Protein AF-A0A1V5NR42-F1 (afdb_monomer)

Nearest PDB structures (foldseek):
  8glk-assembly1_D  TM=8.704E-01  e=1.877E-03  Flavobacterium johnsoniae
  8cha-assembly1_A  TM=4.368E-01  e=1.143E-05  Homo sapiens
  9fly-assembly1_A  TM=4.446E-01  e=2.388E-05  Aureispira sp. CCB-QB1
  7jrl-assembly1_A  TM=5.956E-01  e=2.633E-01  Clostridium perfringens ATCC 13124
  2x2y-assembly2_B  TM=5.841E-01  e=4.948E-01  Cellulomonas fimi

Solvent-accessible surface area (backbone atoms only — not comparable to full-atom values): 9330 Å² total; per-residue (Å²): 129,54,76,36,54,78,46,65,79,56,68,52,62,42,42,79,92,49,72,30,43,39,34,42,73,86,55,92,75,48,48,40,41,33,24,52,75,84,41,75,44,87,90,40,48,55,61,58,44,78,45,63,66,60,42,40,35,34,36,40,26,31,36,84,86,70,48,69,26,66,27,73,77,43,67,31,43,50,70,61,65,80,73,81,65,77,74,71,59,67,64,42,68,41,56,67,66,22,51,46,45,36,29,67,42,58,73,64,68,54,30,41,34,36,25,44,88,87,70,49,76,79,46,76,48,72,67,73,101,57,67,65,46,82,42,60,92,55,76,64,44,64,34,38,38,40,35,32,34,95,90,45,77,46,76,48,77,45,39,36,45,122

Structure (mmCIF, N/CA/C/O backbone):
data_AF-A0A1V5NR42-F1
#
_entry.id   AF-A0A1V5NR42-F1
#
loop_
_atom_site.group_PDB
_atom_site.id
_atom_site.type_symbol
_atom_site.label_atom_id
_atom_site.label_alt_id
_atom_site.label_comp_id
_atom_site.label_asym_id
_atom_site.label_entity_id
_atom_site.label_seq_id
_atom_site.pdbx_PDB_ins_code
_atom_site.Cartn_x
_atom_site.Cartn_y
_atom_site.Cartn_z
_atom_site.occupancy
_atom_site.B_iso_or_equiv
_atom_site.auth_seq_id
_atom_site.auth_comp_id
_atom_site.auth_asym_id
_atom_site.auth_atom_id
_atom_site.pdbx_PDB_model_num
ATOM 1 N N . MET A 1 1 ? -14.690 5.716 36.837 1.00 77.62 1 MET A N 1
ATOM 2 C CA . MET A 1 1 ? -15.330 5.701 35.504 1.00 77.62 1 MET A CA 1
ATOM 3 C C . MET A 1 1 ? -14.472 4.825 34.597 1.00 77.62 1 MET A C 1
ATOM 5 O O . MET A 1 1 ? -13.259 4.855 34.805 1.00 77.62 1 MET A O 1
ATOM 9 N N . PRO A 1 2 ? -15.034 3.990 33.703 1.00 88.50 2 PRO A N 1
ATOM 10 C CA . PRO A 1 2 ? -14.224 3.271 32.713 1.00 88.50 2 PRO A CA 1
ATOM 11 C C . PRO A 1 2 ? -13.436 4.257 31.837 1.00 88.50 2 PRO A C 1
ATOM 13 O O . PRO A 1 2 ? -13.775 5.438 31.797 1.00 88.50 2 PRO A O 1
ATOM 16 N N . SER A 1 3 ? -12.366 3.783 31.195 1.00 88.75 3 SER A N 1
ATOM 17 C CA . SER A 1 3 ? -11.553 4.599 30.287 1.00 88.75 3 SER A CA 1
ATOM 18 C C . SER A 1 3 ? -11.321 3.835 28.991 1.00 88.75 3 SER A C 1
ATOM 20 O O . SER A 1 3 ? -10.665 2.792 28.986 1.00 88.75 3 SER A O 1
ATOM 22 N N . ALA A 1 4 ? -11.866 4.357 27.900 1.00 92.06 4 ALA A N 1
ATOM 23 C CA . ALA A 1 4 ? -11.798 3.759 26.580 1.00 92.06 4 ALA A CA 1
ATOM 24 C C . ALA A 1 4 ? -10.681 4.412 25.749 1.00 92.06 4 ALA A C 1
ATOM 26 O O . ALA A 1 4 ? -10.925 5.267 24.906 1.00 92.06 4 ALA A O 1
ATOM 27 N N . ASN A 1 5 ? -9.433 3.994 25.979 1.00 93.56 5 ASN A N 1
ATOM 28 C CA . ASN A 1 5 ? -8.280 4.417 25.178 1.00 93.56 5 ASN A CA 1
ATOM 29 C C . ASN A 1 5 ? -7.786 3.260 24.304 1.00 93.56 5 ASN A C 1
ATOM 31 O O . ASN A 1 5 ? -7.411 2.208 24.829 1.00 93.56 5 ASN A O 1
ATOM 35 N N . VAL A 1 6 ? -7.786 3.463 22.984 1.00 95.81 6 VAL A N 1
ATOM 36 C CA . VAL A 1 6 ? -7.380 2.455 21.994 1.00 95.81 6 VAL A CA 1
ATOM 37 C C . VAL A 1 6 ? -5.969 2.744 21.491 1.00 95.81 6 VAL A C 1
ATOM 39 O O . VAL A 1 6 ? -5.665 3.864 21.088 1.00 95.81 6 VAL A O 1
ATOM 42 N N . THR A 1 7 ? -5.124 1.718 21.456 1.00 95.69 7 THR A N 1
ATOM 43 C CA . THR A 1 7 ? -3.810 1.744 20.808 1.00 95.69 7 THR A CA 1
ATOM 44 C C . THR A 1 7 ? -3.751 0.722 19.677 1.00 95.69 7 THR A C 1
ATOM 46 O O . THR A 1 7 ? -4.407 -0.319 19.721 1.00 95.69 7 THR A O 1
ATOM 49 N N . ALA A 1 8 ? -2.969 1.021 18.643 1.00 95.69 8 ALA A N 1
ATOM 50 C CA . ALA A 1 8 ? -2.730 0.119 17.524 1.00 95.69 8 ALA A CA 1
ATOM 51 C C . ALA A 1 8 ? -1.353 -0.539 17.663 1.00 95.69 8 ALA A C 1
ATOM 53 O O . ALA A 1 8 ? -0.378 0.126 18.009 1.00 95.69 8 ALA A O 1
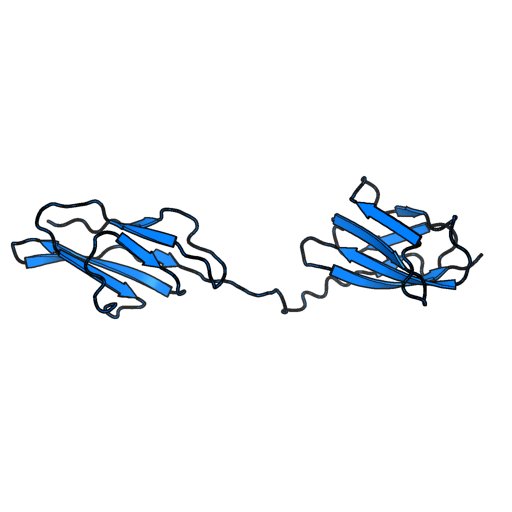ATOM 54 N N . SER A 1 9 ? -1.260 -1.835 17.368 1.00 94.12 9 SER A N 1
ATOM 55 C CA . SER A 1 9 ? 0.004 -2.584 17.398 1.00 94.12 9 SER A CA 1
ATOM 56 C C . SER A 1 9 ? 0.874 -2.380 16.149 1.00 94.12 9 SER A C 1
ATOM 58 O O . SER A 1 9 ? 1.894 -3.049 16.005 1.00 94.12 9 SER A O 1
ATOM 60 N N . GLY A 1 10 ? 0.448 -1.531 15.212 1.00 93.12 10 GLY A N 1
ATOM 61 C CA . GLY A 1 10 ? 1.085 -1.339 13.915 1.00 93.12 10 GLY A CA 1
ATOM 62 C C . GLY A 1 10 ? 0.409 -0.241 13.087 1.00 93.12 10 GLY A C 1
ATOM 63 O O . GLY A 1 10 ? -0.419 0.506 13.621 1.00 93.12 10 GLY A O 1
ATOM 64 N N . PRO A 1 11 ? 0.755 -0.129 11.791 1.00 91.88 11 PRO A N 1
ATOM 65 C CA . PRO A 1 11 ? 0.182 0.866 10.891 1.00 91.88 11 PRO A CA 1
ATOM 66 C C . PRO A 1 11 ? -1.345 0.754 10.789 1.00 91.88 11 PRO A C 1
ATOM 68 O O . PRO A 1 11 ? -1.894 -0.334 10.646 1.00 91.88 11 PRO A O 1
ATOM 71 N N . LEU A 1 12 ? -2.031 1.898 10.799 1.00 93.62 12 LEU A N 1
ATOM 72 C CA . LEU A 1 12 ? -3.480 1.996 10.551 1.00 93.62 12 LEU A CA 1
ATOM 73 C C . LEU A 1 12 ? -3.828 2.058 9.054 1.00 93.62 12 LEU A C 1
ATOM 75 O O . LEU A 1 12 ? -4.987 2.242 8.683 1.00 93.62 12 LEU A O 1
ATOM 79 N N . GLN A 1 13 ? -2.813 1.932 8.203 1.00 91.94 13 GLN A N 1
ATOM 80 C CA . GLN A 1 13 ? -2.912 1.925 6.755 1.00 91.94 13 GLN A CA 1
ATOM 81 C C . GLN A 1 13 ? -2.214 0.674 6.222 1.00 91.94 13 GLN A C 1
ATOM 83 O O . GLN A 1 13 ? -1.015 0.513 6.444 1.00 91.94 13 GLN A O 1
ATOM 88 N N . PHE A 1 14 ? -2.956 -0.203 5.544 1.00 89.31 14 PHE A N 1
ATOM 89 C CA . PHE A 1 14 ? -2.434 -1.481 5.043 1.00 89.31 14 PHE A CA 1
ATOM 90 C C . PHE A 1 14 ? -3.200 -2.009 3.815 1.00 89.31 14 PHE A C 1
ATOM 92 O O . PHE A 1 14 ? -4.196 -1.429 3.385 1.00 89.31 14 PHE A O 1
ATOM 99 N N . CYS A 1 15 ? -2.718 -3.107 3.233 1.00 87.69 15 CYS A N 1
ATOM 100 C CA . CYS A 1 15 ? -3.267 -3.743 2.034 1.00 87.69 15 CYS A CA 1
ATOM 101 C C . CYS A 1 15 ? -4.357 -4.789 2.389 1.00 87.69 15 CYS A C 1
ATOM 103 O O . CYS A 1 15 ? -4.286 -5.382 3.461 1.00 87.69 15 CYS A O 1
ATOM 105 N N . PRO A 1 16 ? -5.364 -5.099 1.542 1.00 85.31 16 PRO A N 1
ATOM 106 C CA . PRO A 1 16 ? -6.251 -6.237 1.740 1.00 85.31 16 PRO A CA 1
ATOM 107 C C . PRO A 1 16 ? -5.446 -7.524 1.881 1.00 85.31 16 PRO A C 1
ATOM 109 O O . PRO A 1 16 ? -4.577 -7.814 1.062 1.00 85.31 16 PRO A O 1
ATOM 112 N N . GLY A 1 17 ? -5.763 -8.291 2.918 1.00 84.81 17 GLY A N 1
ATOM 113 C CA . GLY A 1 17 ? -4.987 -9.460 3.333 1.00 84.81 17 GLY A CA 1
ATOM 114 C C . GLY A 1 17 ? -4.152 -9.197 4.585 1.00 84.81 17 GLY A C 1
ATOM 115 O O . GLY A 1 17 ? -3.952 -10.125 5.365 1.00 84.81 17 GLY A O 1
ATOM 116 N N . ASP A 1 18 ? -3.765 -7.943 4.834 1.00 91.44 18 ASP A N 1
ATOM 117 C CA . ASP A 1 18 ? -3.124 -7.532 6.082 1.00 91.44 18 ASP A CA 1
ATOM 118 C C . ASP A 1 18 ? -4.158 -7.172 7.161 1.00 91.44 18 ASP A C 1
ATOM 120 O O . ASP A 1 18 ? -5.374 -7.132 6.936 1.00 91.44 18 ASP A O 1
ATOM 124 N N . SER A 1 19 ? -3.664 -6.918 8.374 1.00 94.50 19 SER A N 1
ATOM 125 C CA . SER A 1 19 ? -4.484 -6.500 9.506 1.00 94.50 19 SER A CA 1
ATOM 126 C C . SER A 1 19 ? -3.677 -5.721 10.540 1.00 94.50 19 SER A C 1
ATOM 128 O O . SER A 1 19 ? -2.449 -5.802 10.584 1.00 94.50 19 SER A O 1
ATOM 130 N N . VAL A 1 20 ? -4.381 -5.010 11.419 1.00 96.44 20 VAL A N 1
ATOM 131 C CA . VAL A 1 20 ? -3.802 -4.365 12.603 1.00 96.44 20 VAL A CA 1
ATOM 132 C C . VAL A 1 20 ? -4.580 -4.771 13.850 1.00 96.44 20 VAL A C 1
ATOM 134 O O . VAL A 1 20 ? -5.807 -4.881 13.820 1.00 96.44 20 VAL A O 1
ATOM 137 N N . ILE A 1 21 ? -3.883 -4.990 14.967 1.00 97.69 21 ILE A N 1
ATOM 138 C CA . ILE A 1 21 ? -4.535 -5.272 16.248 1.00 97.69 21 ILE A CA 1
ATOM 139 C C . ILE A 1 21 ? -4.770 -3.947 16.969 1.00 97.69 21 ILE A C 1
ATOM 141 O O . ILE A 1 21 ? -3.831 -3.226 17.309 1.00 97.69 21 ILE A O 1
ATOM 145 N N . LEU A 1 22 ? -6.039 -3.649 17.225 1.00 97.25 22 LEU A N 1
ATOM 146 C CA . LEU A 1 22 ? -6.482 -2.573 18.098 1.00 97.25 22 LEU A CA 1
ATOM 147 C C . LEU A 1 22 ? -6.640 -3.127 19.513 1.00 97.25 22 LEU A C 1
ATOM 149 O O . LEU A 1 22 ? -7.239 -4.182 19.712 1.00 97.25 22 LEU A O 1
ATOM 153 N N . THR A 1 23 ? -6.083 -2.436 20.499 1.00 96.69 23 THR A N 1
ATOM 154 C CA . THR A 1 23 ? -6.033 -2.887 21.893 1.00 96.69 23 THR A CA 1
ATOM 155 C C . THR A 1 23 ? -6.532 -1.795 22.821 1.00 96.69 23 THR A C 1
ATOM 157 O O . THR A 1 23 ? -6.188 -0.629 22.658 1.00 96.69 23 THR A O 1
ATOM 160 N N . VAL A 1 24 ? -7.307 -2.181 23.830 1.00 95.25 24 VAL A N 1
ATOM 161 C CA . VAL A 1 24 ? -7.668 -1.324 24.965 1.00 95.25 24 VAL A CA 1
ATOM 162 C C . VAL A 1 24 ? -6.862 -1.739 26.186 1.00 95.25 24 VAL A C 1
ATOM 164 O O . VAL A 1 24 ? -6.613 -2.929 26.408 1.00 95.25 24 VAL A O 1
ATOM 167 N N . VAL A 1 25 ? -6.474 -0.768 27.015 1.00 88.50 25 VAL A N 1
ATOM 168 C CA . VAL A 1 25 ? -5.859 -1.055 28.317 1.00 88.50 25 VAL A CA 1
ATOM 169 C C . VAL A 1 25 ? -6.813 -1.920 29.145 1.00 88.50 25 VAL A C 1
ATOM 171 O O . VAL A 1 25 ? -7.984 -1.592 29.331 1.00 88.50 25 VAL A O 1
ATOM 174 N N . SER A 1 26 ? -6.313 -3.056 29.633 1.00 83.75 26 SER A N 1
ATOM 175 C CA . SER A 1 26 ? -7.125 -4.003 30.398 1.00 83.75 26 SER A CA 1
ATOM 176 C C . SER A 1 26 ? -7.596 -3.362 31.702 1.00 83.75 26 SER A C 1
ATOM 178 O O . SER A 1 26 ? -6.781 -2.904 32.501 1.00 83.75 26 SER A O 1
ATOM 180 N N . GLN A 1 27 ? -8.904 -3.386 31.940 1.00 85.75 27 GLN A N 1
ATOM 181 C CA . GLN A 1 27 ? -9.524 -2.888 33.164 1.00 85.75 27 GLN A CA 1
ATOM 182 C C . GLN A 1 27 ? -10.316 -4.046 33.792 1.00 85.75 27 GLN A C 1
ATOM 184 O O . GLN A 1 27 ? -11.303 -4.487 33.202 1.00 85.75 27 GLN A O 1
ATOM 189 N N . PRO A 1 28 ? -9.869 -4.601 34.935 1.00 87.38 28 PRO A N 1
ATOM 190 C CA . PRO A 1 28 ? -10.513 -5.760 35.549 1.00 87.38 28 PRO A CA 1
ATOM 191 C C . PRO A 1 28 ? -12.006 -5.531 35.805 1.00 87.38 28 PRO A C 1
ATOM 193 O O . PRO A 1 28 ? -12.390 -4.508 36.365 1.00 87.38 28 PRO A O 1
ATOM 196 N N . GLY A 1 29 ? -12.838 -6.498 35.413 1.00 87.12 29 GLY A N 1
ATOM 197 C CA . GLY A 1 29 ? -14.289 -6.442 35.621 1.00 87.12 29 GLY A CA 1
ATOM 198 C C . GLY A 1 29 ? -15.064 -5.567 34.630 1.00 87.12 29 GLY A C 1
ATOM 199 O O . GLY A 1 29 ? -16.276 -5.438 34.789 1.00 87.12 29 GLY A O 1
ATOM 200 N N . ASN A 1 30 ? -14.403 -4.998 33.616 1.00 93.50 30 ASN A N 1
ATOM 201 C CA . ASN A 1 30 ? -15.077 -4.278 32.538 1.00 93.50 30 ASN A CA 1
ATOM 202 C C . ASN A 1 30 ? -15.398 -5.206 31.359 1.00 93.50 30 ASN A C 1
ATOM 204 O O . ASN A 1 30 ? -14.661 -6.150 31.066 1.00 93.50 30 ASN A O 1
ATOM 208 N N . THR A 1 31 ? -16.489 -4.904 30.664 1.00 94.75 31 THR A N 1
ATOM 209 C CA . THR A 1 31 ? -16.868 -5.515 29.390 1.00 94.75 31 THR A CA 1
ATOM 210 C C . THR A 1 31 ? -16.548 -4.573 28.235 1.00 94.75 31 THR A C 1
ATOM 212 O O . THR A 1 31 ? -16.470 -3.353 28.404 1.00 94.75 31 THR A O 1
ATOM 215 N N . TYR A 1 32 ? -16.343 -5.156 27.056 1.00 96.19 32 TYR A N 1
ATOM 216 C CA . TYR A 1 32 ? -15.962 -4.442 25.844 1.00 96.19 32 TYR A CA 1
ATOM 217 C C . TYR A 1 32 ? -16.964 -4.742 24.737 1.00 96.19 32 TYR A C 1
ATOM 219 O O . TYR A 1 32 ? -17.488 -5.852 24.663 1.00 96.19 32 TYR A O 1
ATOM 227 N N . GLN A 1 33 ? -17.190 -3.772 23.859 1.00 97.62 33 GLN A N 1
ATOM 228 C CA . GLN A 1 33 ? -17.908 -3.975 22.607 1.00 97.62 33 GLN A CA 1
ATOM 229 C C . GLN A 1 33 ? -17.274 -3.103 21.524 1.00 97.62 33 GLN A C 1
ATOM 231 O O . GLN A 1 33 ? -17.342 -1.872 21.586 1.00 97.62 33 GLN A O 1
ATOM 236 N N . TRP A 1 34 ? -16.647 -3.733 20.532 1.00 98.06 34 TRP A N 1
ATOM 237 C CA . TRP A 1 34 ? -16.100 -3.015 19.381 1.00 98.06 34 TRP A CA 1
ATOM 238 C C . TRP A 1 34 ? -17.198 -2.629 18.398 1.00 98.06 34 TRP A C 1
ATOM 240 O O . TRP A 1 34 ? -18.166 -3.367 18.190 1.00 98.06 34 TRP A O 1
ATOM 250 N N . LYS A 1 35 ? -17.015 -1.466 17.778 1.00 98.06 35 LYS A N 1
ATOM 251 C CA . LYS A 1 35 ? -17.921 -0.868 16.806 1.00 98.06 35 LYS A CA 1
ATOM 252 C C . LYS A 1 35 ? -17.164 -0.485 15.543 1.00 98.06 35 LYS A C 1
ATOM 254 O O . LYS A 1 35 ? -16.077 0.082 15.631 1.00 98.06 35 LYS A O 1
ATOM 259 N N . LEU A 1 36 ? -17.773 -0.728 14.387 1.00 97.25 36 LEU A N 1
ATOM 260 C CA . LEU A 1 36 ? -17.300 -0.279 13.080 1.00 97.25 36 LEU A CA 1
ATOM 261 C C . LEU A 1 36 ? -18.354 0.636 12.459 1.00 97.25 36 LEU A C 1
ATOM 263 O O . LEU A 1 36 ? -19.510 0.247 12.302 1.00 97.25 36 LEU A O 1
ATOM 267 N N . MET A 1 37 ? -17.959 1.867 12.128 1.00 94.81 37 MET A N 1
ATOM 268 C CA . MET A 1 37 ? -18.850 2.887 11.553 1.00 94.81 37 MET A CA 1
ATOM 269 C C . MET A 1 37 ? -20.136 3.099 12.379 1.00 94.81 37 MET A C 1
ATOM 271 O O . MET A 1 37 ? -21.209 3.344 11.838 1.00 94.81 37 MET A O 1
ATOM 275 N N . GLY A 1 38 ? -20.025 2.986 13.707 1.00 92.88 38 GLY A N 1
ATOM 276 C CA . GLY A 1 38 ? -21.131 3.163 14.655 1.00 92.88 38 GLY A CA 1
ATOM 277 C C . GLY A 1 38 ? -21.917 1.893 15.004 1.00 92.88 38 GLY A C 1
ATOM 278 O O . GLY A 1 38 ? -22.573 1.877 16.046 1.00 92.88 38 GLY A O 1
ATOM 279 N N . ASN A 1 39 ? -21.801 0.819 14.218 1.00 96.69 39 ASN A N 1
ATOM 280 C CA . ASN A 1 39 ? -22.501 -0.447 14.461 1.00 96.69 39 ASN A CA 1
ATOM 281 C C . ASN A 1 39 ? -21.657 -1.410 15.295 1.00 96.69 39 ASN A C 1
ATOM 283 O O . ASN A 1 39 ? -20.440 -1.451 15.130 1.00 96.69 39 ASN A O 1
ATOM 287 N N . ASP A 1 40 ? -22.298 -2.208 16.151 1.00 97.06 40 ASP A N 1
ATOM 288 C CA . ASP A 1 40 ? -21.612 -3.254 16.913 1.00 97.06 40 ASP A CA 1
ATOM 289 C C . ASP A 1 40 ? -21.068 -4.340 15.989 1.00 97.06 40 ASP A C 1
ATOM 291 O O . ASP A 1 40 ? -21.764 -4.832 15.101 1.00 97.06 40 ASP A O 1
ATOM 295 N N . ILE A 1 41 ? -19.816 -4.727 16.223 1.00 97.44 41 ILE A N 1
ATOM 296 C CA . ILE A 1 41 ? -19.198 -5.869 15.561 1.00 97.44 41 ILE A CA 1
ATOM 297 C C . ILE A 1 41 ? -19.590 -7.124 16.360 1.00 97.44 41 ILE A C 1
ATOM 299 O O . ILE A 1 41 ? -19.204 -7.238 17.531 1.00 97.44 41 ILE A O 1
ATOM 303 N N . PRO A 1 42 ? -20.364 -8.064 15.785 1.00 96.56 42 PRO A N 1
ATOM 304 C CA . PRO A 1 42 ? -20.872 -9.214 16.530 1.00 96.56 42 PRO A CA 1
ATOM 305 C C . PRO A 1 42 ? -19.749 -10.052 17.151 1.00 96.56 42 PRO A C 1
ATOM 307 O O . PRO A 1 42 ? -18.790 -10.419 16.477 1.00 96.56 42 PRO A O 1
ATOM 310 N N . GLY A 1 43 ? -19.865 -10.352 18.448 1.00 95.25 43 GLY A N 1
ATOM 311 C CA . GLY A 1 43 ? -18.893 -11.173 19.184 1.00 95.25 43 GLY A CA 1
ATOM 312 C C . GLY A 1 43 ? -17.567 -10.479 19.520 1.00 95.25 43 GLY A C 1
ATOM 313 O O . GLY A 1 43 ? -16.704 -11.086 20.152 1.00 95.25 43 GLY A O 1
ATOM 314 N N . ALA A 1 44 ? -17.388 -9.210 19.147 1.00 96.75 44 ALA A N 1
ATOM 315 C CA . ALA A 1 44 ? -16.174 -8.459 19.439 1.00 96.75 44 ALA A CA 1
ATOM 316 C C . ALA A 1 44 ? -16.189 -7.891 20.870 1.00 96.75 44 ALA A C 1
ATOM 318 O O . ALA A 1 44 ? -16.289 -6.681 21.077 1.00 96.75 44 ALA A O 1
ATOM 319 N N . THR A 1 45 ? -16.078 -8.781 21.859 1.00 96.19 45 THR A N 1
ATOM 320 C CA . THR A 1 45 ? -16.140 -8.447 23.296 1.00 96.19 45 THR A CA 1
ATOM 321 C C . THR A 1 45 ? -14.803 -8.566 24.027 1.00 96.19 45 THR A C 1
ATOM 323 O O . THR A 1 45 ? -14.731 -8.441 25.250 1.00 96.19 45 THR A O 1
ATOM 326 N N . ASN A 1 46 ? -13.726 -8.825 23.288 1.00 95.38 46 ASN A N 1
ATOM 327 C CA . ASN A 1 46 ? -12.376 -8.914 23.831 1.00 95.38 46 ASN A CA 1
ATOM 328 C C . ASN A 1 46 ? -11.708 -7.535 23.877 1.00 95.38 46 ASN A C 1
ATOM 330 O O . ASN A 1 46 ? -12.000 -6.657 23.067 1.00 95.38 46 ASN A O 1
ATOM 334 N N . LYS A 1 47 ? -10.729 -7.369 24.774 1.00 94.38 47 LYS A N 1
ATOM 335 C CA . LYS A 1 47 ? -9.896 -6.151 24.847 1.00 94.38 47 LYS A CA 1
ATOM 336 C C . LYS A 1 47 ? -9.094 -5.862 23.569 1.00 94.38 47 LYS A C 1
ATOM 338 O O . LYS A 1 47 ? -8.681 -4.727 23.355 1.00 94.38 47 LYS A O 1
ATOM 343 N N . ASN A 1 48 ? -8.862 -6.893 22.758 1.00 96.38 48 ASN A N 1
ATOM 344 C CA . ASN A 1 48 ? -8.143 -6.820 21.496 1.00 96.38 48 ASN A CA 1
ATOM 345 C C . ASN A 1 48 ? -9.120 -7.103 20.356 1.00 96.38 48 ASN A C 1
ATOM 347 O O . ASN A 1 48 ? -9.947 -8.013 20.465 1.00 96.38 48 ASN A O 1
ATOM 351 N N . TYR A 1 49 ? -8.963 -6.384 19.252 1.00 97.50 49 TYR A N 1
ATOM 352 C CA . TYR A 1 49 ? -9.706 -6.602 18.022 1.00 97.50 49 TYR A CA 1
ATOM 353 C C . TYR A 1 49 ? -8.781 -6.508 16.814 1.00 97.50 49 TYR A C 1
ATOM 355 O O . TYR A 1 49 ? -8.040 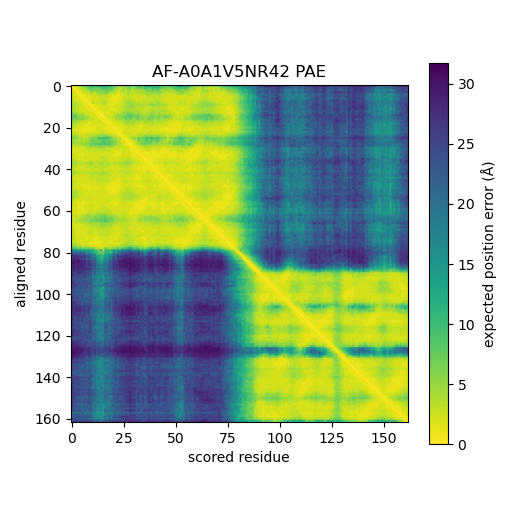-5.538 16.662 1.00 97.50 49 TYR A O 1
ATOM 363 N N . THR A 1 50 ? -8.831 -7.513 15.946 1.00 97.62 50 THR A N 1
ATOM 364 C CA . THR A 1 50 ? -8.073 -7.521 14.694 1.00 97.62 50 THR A CA 1
ATOM 365 C C . THR A 1 50 ? -8.885 -6.814 13.616 1.00 97.62 50 THR A C 1
ATOM 367 O O . THR A 1 50 ? -9.862 -7.359 13.103 1.00 97.62 50 THR A O 1
ATOM 370 N N . ALA A 1 51 ? -8.486 -5.593 13.272 1.00 96.25 51 ALA A N 1
ATOM 371 C CA . ALA A 1 51 ? -9.099 -4.827 12.200 1.00 96.25 51 ALA A CA 1
ATOM 372 C C . ALA A 1 51 ? -8.521 -5.250 10.844 1.00 96.25 51 ALA A C 1
ATOM 374 O O . ALA A 1 51 ? -7.319 -5.137 10.607 1.00 96.25 51 ALA A O 1
ATOM 375 N N . THR A 1 52 ? -9.397 -5.723 9.959 1.00 94.31 52 THR A N 1
ATOM 376 C CA . THR A 1 52 ? -9.085 -6.135 8.576 1.00 94.31 52 THR A CA 1
ATOM 377 C C . THR A 1 52 ? -9.781 -5.265 7.529 1.00 94.31 52 THR A C 1
ATOM 379 O O . THR A 1 52 ? -9.373 -5.238 6.372 1.00 94.31 52 THR A O 1
ATOM 382 N N . ALA A 1 53 ? -10.841 -4.552 7.918 1.00 93.25 53 ALA A N 1
ATOM 383 C CA . ALA A 1 53 ? -11.633 -3.704 7.034 1.00 93.25 53 ALA A CA 1
ATOM 384 C C . ALA A 1 53 ? -11.353 -2.222 7.292 1.00 93.25 53 ALA A C 1
ATOM 386 O O . ALA A 1 53 ? -11.104 -1.821 8.432 1.00 93.25 53 ALA A O 1
ATOM 387 N N . ALA A 1 54 ? -11.461 -1.406 6.244 1.00 93.69 54 ALA A N 1
ATOM 388 C CA . ALA A 1 54 ? -11.387 0.042 6.367 1.00 93.69 54 ALA A CA 1
ATOM 389 C C . ALA A 1 54 ? -12.604 0.581 7.126 1.00 93.69 54 ALA A C 1
ATOM 391 O O . ALA A 1 54 ? -13.726 0.101 6.956 1.00 93.69 54 ALA A O 1
ATOM 392 N N . GLY A 1 55 ? -12.386 1.614 7.929 1.00 94.19 55 GLY A N 1
ATOM 393 C CA . GLY A 1 55 ? -13.452 2.333 8.600 1.00 94.19 55 GLY A CA 1
ATOM 394 C C . GLY A 1 55 ? -13.031 2.924 9.933 1.00 94.19 55 GLY A C 1
ATOM 395 O O . GLY A 1 55 ? -11.878 2.867 10.354 1.00 94.19 55 GLY A O 1
ATOM 396 N N . ASN A 1 56 ? -14.015 3.529 10.586 1.00 96.31 56 ASN A N 1
ATOM 397 C CA . ASN A 1 56 ? -13.859 4.138 11.894 1.00 96.31 56 ASN A CA 1
ATOM 398 C C . ASN A 1 56 ? -14.194 3.111 12.981 1.00 96.31 56 ASN A C 1
ATOM 400 O O . ASN A 1 56 ? -15.359 2.719 13.114 1.00 96.31 56 ASN A O 1
ATOM 404 N N . TYR A 1 57 ? -13.177 2.699 13.734 1.00 97.62 57 TYR A N 1
ATOM 405 C CA . TYR A 1 57 ? -13.311 1.789 14.860 1.00 97.62 57 TYR A CA 1
ATOM 406 C C . TYR A 1 57 ? -13.425 2.554 16.170 1.00 97.62 57 TYR A C 1
ATOM 408 O O . TYR A 1 57 ? -12.655 3.473 16.448 1.00 97.62 57 TYR A O 1
ATOM 416 N N . LYS A 1 58 ? -14.372 2.126 17.000 1.00 97.62 58 LYS A N 1
ATOM 417 C CA . LYS A 1 58 ? -14.525 2.575 18.384 1.00 97.62 58 LYS A CA 1
ATOM 418 C C . LYS A 1 58 ? -14.733 1.375 19.286 1.00 97.62 58 LYS A C 1
ATOM 420 O O . LYS A 1 58 ? -15.148 0.312 18.828 1.00 97.62 58 LYS A O 1
ATOM 425 N N . VAL A 1 59 ? -14.513 1.562 20.576 1.00 97.50 59 VAL A N 1
ATOM 426 C CA . VAL A 1 59 ? -14.847 0.566 21.593 1.00 97.50 59 VAL A CA 1
ATOM 427 C C . VAL A 1 59 ? -15.662 1.219 22.695 1.00 97.50 59 VAL A C 1
ATOM 429 O O . VAL A 1 59 ? -15.332 2.310 23.158 1.00 97.50 59 VAL A O 1
ATOM 432 N N . ALA A 1 60 ? -16.745 0.557 23.090 1.00 96.38 60 ALA A N 1
ATOM 433 C CA . ALA A 1 60 ? -17.470 0.877 24.308 1.00 96.38 60 ALA A CA 1
ATOM 434 C C . ALA A 1 60 ? -16.917 0.013 25.447 1.00 96.38 60 ALA A C 1
ATOM 436 O O . ALA A 1 60 ? -16.804 -1.206 25.299 1.00 96.38 60 ALA A O 1
ATOM 437 N N . VAL A 1 61 ? -16.565 0.647 26.563 1.00 96.44 61 VAL A N 1
ATOM 438 C CA . VAL A 1 61 ? -16.094 -0.013 27.782 1.00 96.44 61 VAL A CA 1
ATOM 439 C C . VAL A 1 61 ? -17.120 0.224 28.876 1.00 96.44 61 VAL A C 1
ATOM 441 O O . VAL A 1 61 ? -17.351 1.369 29.267 1.00 96.44 61 VAL A O 1
ATOM 444 N N . THR A 1 62 ? -17.712 -0.848 29.392 1.00 95.31 62 THR A N 1
ATOM 445 C CA . THR A 1 62 ? -18.735 -0.782 30.441 1.00 95.31 62 THR A CA 1
ATOM 446 C C . THR A 1 62 ? -18.210 -1.434 31.713 1.00 95.31 62 THR A C 1
ATOM 448 O O . THR A 1 62 ? -17.657 -2.530 31.675 1.00 95.31 62 THR A O 1
ATOM 451 N N . ASN A 1 63 ? -18.346 -0.760 32.855 1.00 93.31 63 ASN A N 1
ATOM 452 C CA . ASN A 1 63 ? -17.954 -1.332 34.144 1.00 93.31 63 ASN A CA 1
ATOM 453 C C . ASN A 1 63 ? -19.090 -2.157 34.776 1.00 93.31 63 ASN A C 1
ATOM 455 O O . ASN A 1 63 ? -20.237 -2.112 34.337 1.00 93.31 63 ASN A O 1
ATOM 459 N N . SER A 1 64 ? -18.789 -2.863 35.867 1.00 91.12 64 SER A N 1
ATOM 460 C CA . SER A 1 64 ? -19.773 -3.660 36.621 1.00 91.12 64 SER A CA 1
ATOM 461 C C . SER A 1 64 ? -20.936 -2.853 37.219 1.00 91.12 64 SER A C 1
ATOM 463 O O . SER A 1 64 ? -21.959 -3.430 37.575 1.00 91.12 64 SER A O 1
ATOM 465 N N . LEU A 1 65 ? -20.794 -1.527 37.321 1.00 91.75 65 LEU A N 1
ATOM 466 C CA . LEU A 1 65 ? -21.824 -0.599 37.798 1.00 91.75 65 LEU A CA 1
ATOM 467 C C . LEU A 1 65 ? -22.688 -0.029 36.653 1.00 91.75 65 LEU A C 1
ATOM 469 O O . LEU A 1 65 ? -23.564 0.792 36.907 1.00 91.75 65 LEU A O 1
ATOM 473 N N . GLY A 1 66 ? -22.438 -0.429 35.400 1.00 91.19 66 GLY A N 1
ATOM 474 C CA . GLY A 1 66 ? -23.187 0.007 34.217 1.00 91.19 66 GLY A CA 1
ATOM 475 C C . GLY A 1 66 ? -22.750 1.347 33.613 1.00 91.19 66 GLY A C 1
ATOM 476 O O . GLY A 1 66 ? -23.322 1.782 32.614 1.00 91.19 66 GLY A O 1
ATOM 477 N N . CYS A 1 67 ? -21.727 2.013 34.155 1.00 93.56 67 CYS A N 1
ATOM 478 C CA . CYS A 1 67 ? -21.150 3.196 33.515 1.00 93.56 67 CYS A CA 1
ATOM 479 C C . CYS A 1 67 ? -20.435 2.780 32.228 1.00 93.56 67 CYS A C 1
ATOM 481 O O . CYS A 1 67 ? -19.649 1.834 32.258 1.00 93.56 67 CYS A O 1
ATOM 483 N N . THR A 1 68 ? -20.660 3.513 31.138 1.00 94.44 68 THR A N 1
ATOM 484 C CA . THR A 1 68 ? -20.058 3.240 29.826 1.00 94.44 68 THR A CA 1
ATOM 485 C C . THR A 1 68 ? -19.257 4.444 29.346 1.00 94.44 68 THR A C 1
ATOM 487 O O . THR A 1 68 ? -19.734 5.571 29.443 1.00 94.44 68 THR A O 1
ATOM 490 N N . ASP A 1 69 ? -18.060 4.187 28.826 1.00 95.56 69 ASP A N 1
ATOM 491 C CA . ASP A 1 69 ? -17.220 5.156 28.119 1.00 95.56 69 ASP A CA 1
ATOM 492 C C . ASP A 1 69 ? -16.963 4.663 26.687 1.00 95.56 69 ASP A C 1
ATOM 494 O O . ASP A 1 69 ? -16.908 3.453 26.452 1.00 95.56 69 ASP A O 1
ATOM 498 N N . ILE A 1 70 ? -16.846 5.579 25.726 1.00 95.62 70 ILE A N 1
ATOM 499 C CA . ILE A 1 70 ? -16.636 5.255 24.308 1.00 95.62 70 ILE A CA 1
ATOM 500 C C . ILE A 1 70 ? -15.365 5.944 23.841 1.00 95.62 70 ILE A C 1
ATOM 502 O O . ILE A 1 70 ? -15.215 7.149 24.018 1.00 95.62 70 ILE A O 1
ATOM 506 N N . SER A 1 71 ? -14.484 5.188 23.191 1.00 96.56 71 SER A N 1
ATOM 507 C CA . SER A 1 71 ? -13.213 5.730 22.726 1.00 96.56 71 SER A CA 1
ATOM 508 C C . SER A 1 71 ? -13.363 6.784 21.633 1.00 96.56 71 SER A C 1
ATOM 510 O O . SER A 1 71 ? -14.334 6.809 20.860 1.00 96.56 71 SER A O 1
ATOM 512 N N . ASP A 1 72 ? -12.299 7.565 21.479 1.00 95.38 72 ASP A N 1
ATOM 513 C CA . ASP A 1 72 ? -12.054 8.311 20.256 1.00 95.38 72 ASP A CA 1
ATOM 514 C C . ASP A 1 72 ? -11.995 7.377 19.031 1.00 95.38 72 ASP A C 1
ATOM 516 O O . ASP A 1 72 ? -11.674 6.185 19.151 1.00 95.38 72 ASP A O 1
ATOM 520 N N . PRO A 1 73 ? -12.368 7.889 17.844 1.00 95.44 73 PRO A N 1
ATOM 521 C CA . PRO A 1 73 ? -12.353 7.118 16.610 1.00 95.44 73 PRO A CA 1
ATOM 522 C C . PRO A 1 73 ? -10.930 6.759 16.168 1.00 95.44 73 PRO A C 1
ATOM 524 O O . PRO A 1 73 ? -10.096 7.639 15.970 1.00 95.44 73 PRO A O 1
ATOM 527 N N . VAL A 1 74 ? -10.686 5.474 15.908 1.00 96.81 74 VAL A N 1
ATOM 528 C CA . VAL A 1 74 ? -9.477 4.998 15.228 1.00 96.81 74 VAL A CA 1
ATOM 529 C C . VAL A 1 74 ? -9.801 4.761 13.761 1.00 96.81 74 VAL A C 1
ATOM 531 O O . VAL A 1 74 ? -10.577 3.869 13.413 1.00 96.81 74 VAL A O 1
ATOM 534 N N . ILE A 1 75 ? -9.218 5.580 12.889 1.00 96.50 75 ILE A N 1
ATOM 535 C CA . ILE A 1 75 ? -9.437 5.494 11.445 1.00 96.50 75 ILE A CA 1
ATOM 536 C C . ILE A 1 75 ? -8.475 4.459 10.870 1.00 96.50 75 ILE A C 1
ATOM 538 O O . ILE A 1 75 ? -7.274 4.702 10.783 1.00 96.50 75 ILE A O 1
ATOM 542 N N . VAL A 1 76 ? -9.016 3.315 10.461 1.00 94.75 76 VAL A N 1
ATOM 543 C CA . VAL A 1 76 ? -8.287 2.307 9.691 1.00 94.75 76 VAL A CA 1
ATOM 544 C C . VAL A 1 76 ? -8.565 2.539 8.217 1.00 94.75 76 VAL A C 1
ATOM 546 O O . VAL A 1 76 ? -9.716 2.616 7.782 1.00 94.75 76 VAL A O 1
ATOM 549 N N . THR A 1 77 ? -7.503 2.614 7.434 1.00 92.44 77 THR A N 1
ATOM 550 C CA . THR A 1 77 ? -7.577 2.687 5.981 1.00 92.44 77 THR A CA 1
ATOM 551 C C . THR A 1 77 ? -6.998 1.406 5.407 1.00 92.44 77 THR A C 1
ATOM 553 O O . THR A 1 77 ? -5.949 0.937 5.839 1.00 92.44 77 THR A O 1
ATOM 556 N N . VAL A 1 78 ? -7.682 0.831 4.421 1.00 87.94 78 VAL A N 1
ATOM 557 C CA . VAL A 1 78 ? -7.182 -0.347 3.703 1.00 87.94 78 VAL A CA 1
ATOM 558 C C . VAL A 1 78 ? -6.948 0.019 2.240 1.00 87.94 78 VAL A C 1
ATOM 560 O O . VAL A 1 78 ? -7.693 -0.425 1.361 1.00 87.94 78 VAL A O 1
ATOM 563 N N . PRO A 1 79 ? -5.996 0.923 1.941 1.00 77.50 79 PRO A N 1
ATOM 564 C CA . PRO A 1 79 ? -5.650 1.207 0.568 1.00 77.50 79 PRO A CA 1
ATOM 565 C C . PRO A 1 79 ? -4.825 0.045 0.022 1.00 77.50 79 PRO A C 1
ATOM 567 O O . PRO A 1 79 ? -3.608 0.017 0.154 1.00 77.50 79 PRO A O 1
ATOM 570 N N . CYS A 1 80 ? -5.483 -0.853 -0.705 1.00 64.31 80 CYS A N 1
ATOM 571 C CA . CYS A 1 80 ? -4.875 -1.324 -1.941 1.00 64.31 80 CYS A CA 1
ATOM 572 C C . CYS A 1 80 ? -5.569 -0.689 -3.108 1.00 64.31 80 CYS A C 1
ATOM 574 O O . CYS A 1 80 ? -6.614 -1.138 -3.574 1.00 64.31 80 CYS A O 1
ATOM 576 N N . ARG A 1 81 ? -4.876 0.282 -3.669 1.00 54.00 81 ARG A N 1
ATOM 577 C CA . ARG A 1 81 ? -4.769 0.282 -5.108 1.00 54.00 81 ARG A CA 1
ATOM 578 C C . ARG A 1 81 ? -3.466 -0.458 -5.403 1.00 54.00 81 ARG A C 1
ATOM 580 O O . ARG A 1 81 ? -2.403 0.059 -5.084 1.00 54.00 81 ARG A O 1
ATOM 587 N N . MET A 1 82 ? -3.515 -1.603 -6.096 1.00 55.97 82 MET A N 1
ATOM 588 C CA . MET A 1 82 ? -2.587 -1.658 -7.230 1.00 55.97 82 MET A CA 1
ATOM 589 C C . MET A 1 82 ? -2.907 -0.373 -7.982 1.00 55.97 82 MET A C 1
ATOM 591 O O . MET A 1 82 ? -4.082 -0.164 -8.290 1.00 55.97 82 MET A O 1
ATOM 595 N N . LYS A 1 83 ? -1.964 0.565 -8.065 1.00 45.19 83 LYS A N 1
ATOM 596 C CA . LYS A 1 83 ? -2.193 1.906 -8.604 1.00 45.19 83 LYS A CA 1
ATOM 597 C C . LYS A 1 83 ? -2.508 1.780 -10.104 1.00 45.19 83 LYS A C 1
ATOM 599 O O . LYS A 1 83 ? -1.701 2.115 -10.946 1.00 45.19 83 LYS A O 1
ATOM 604 N N . ASN A 1 84 ? -3.703 1.296 -10.433 1.00 51.78 84 ASN A N 1
ATOM 605 C CA . ASN A 1 84 ? -4.333 1.351 -11.748 1.00 51.78 84 ASN A CA 1
ATOM 606 C C . ASN A 1 84 ? -5.056 2.693 -11.923 1.00 51.78 84 ASN A C 1
ATOM 608 O O . ASN A 1 84 ? -5.928 2.829 -12.773 1.00 51.78 84 ASN A O 1
ATOM 612 N N . GLU A 1 85 ? -4.722 3.691 -11.106 1.00 49.00 85 GLU A N 1
ATOM 613 C CA . GLU A 1 85 ? -4.950 5.072 -11.484 1.00 49.00 85 GLU A CA 1
ATOM 614 C C . GLU A 1 85 ? -3.663 5.499 -12.171 1.00 49.00 85 GLU A C 1
ATOM 616 O O . GLU A 1 85 ? -2.630 5.680 -11.525 1.00 49.00 85 GLU A O 1
ATOM 621 N N . THR A 1 86 ? -3.723 5.524 -13.498 1.00 46.34 86 THR A N 1
ATOM 622 C CA . THR A 1 86 ? -2.679 6.002 -14.393 1.00 46.34 86 THR A CA 1
ATOM 623 C C . THR A 1 86 ? -2.376 7.453 -14.019 1.00 46.34 86 THR A C 1
ATOM 625 O O . THR A 1 86 ? -2.879 8.390 -14.628 1.00 46.34 86 THR A O 1
ATOM 628 N N . ILE A 1 87 ? -1.545 7.673 -12.997 1.00 50.81 87 ILE A N 1
ATOM 629 C CA . ILE A 1 87 ? -0.626 8.796 -13.080 1.00 50.81 87 ILE A CA 1
ATOM 630 C C . ILE A 1 87 ? 0.276 8.373 -14.220 1.00 50.81 87 ILE A C 1
ATOM 632 O O . ILE A 1 87 ? 1.187 7.568 -14.037 1.00 50.81 87 ILE A O 1
ATOM 636 N N . THR A 1 88 ? -0.071 8.811 -15.425 1.00 50.06 88 THR A N 1
ATOM 637 C CA . THR A 1 88 ? 0.844 8.780 -16.547 1.00 50.06 88 THR A CA 1
ATOM 638 C C . THR A 1 88 ? 1.973 9.715 -16.130 1.00 50.06 88 THR A C 1
ATOM 640 O O . THR A 1 88 ? 1.941 10.909 -16.412 1.00 50.06 88 THR A O 1
ATOM 643 N N . GLU A 1 89 ? 2.946 9.207 -15.370 1.00 59.66 89 GLU A N 1
ATOM 644 C CA . GLU A 1 89 ? 4.303 9.710 -15.509 1.00 59.66 89 GLU A CA 1
ATOM 645 C C . GLU A 1 89 ? 4.586 9.521 -16.988 1.00 59.66 89 GLU A C 1
ATOM 647 O O . GLU A 1 89 ? 4.720 8.394 -17.474 1.00 59.66 89 GLU A O 1
ATOM 652 N N . ASN A 1 90 ? 4.471 10.619 -17.732 1.00 69.69 90 ASN A N 1
ATOM 653 C CA . ASN A 1 90 ? 4.725 10.613 -19.152 1.00 69.69 90 ASN A CA 1
ATOM 654 C C . ASN A 1 90 ? 6.237 10.511 -19.291 1.00 69.69 90 ASN A C 1
ATOM 656 O O . ASN A 1 90 ? 6.943 11.512 -19.372 1.00 69.69 90 ASN A O 1
ATOM 660 N N . LEU A 1 91 ? 6.715 9.278 -19.158 1.00 84.38 91 LEU A N 1
ATOM 661 C CA . LEU A 1 91 ? 8.107 8.943 -19.289 1.00 84.38 91 LEU A CA 1
ATOM 662 C C . LEU A 1 91 ? 8.451 9.105 -20.767 1.00 84.38 91 LEU A C 1
ATOM 664 O O . LEU A 1 91 ? 7.821 8.495 -21.631 1.00 84.38 91 LEU A O 1
ATOM 668 N N . GLU A 1 92 ? 9.435 9.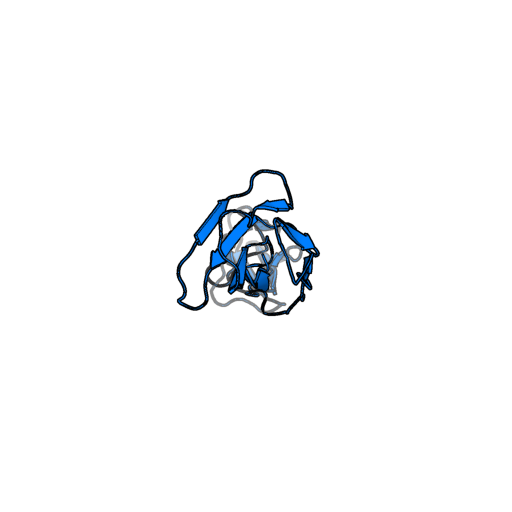936 -21.058 1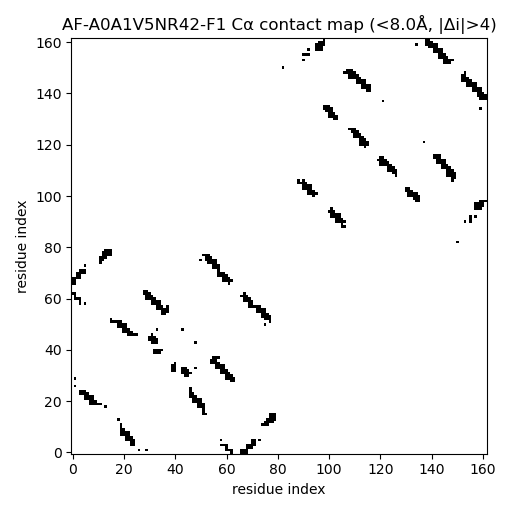.00 88.00 92 GLU A N 1
ATOM 669 C CA . GLU A 1 92 ? 9.863 10.225 -22.421 1.00 88.00 92 GLU A CA 1
ATOM 670 C C . GLU A 1 92 ? 11.351 9.916 -22.570 1.00 88.00 92 GLU A C 1
ATOM 672 O O . GLU A 1 92 ? 12.128 10.053 -21.623 1.00 88.00 92 GLU A O 1
ATOM 677 N N . LEU A 1 93 ? 11.742 9.472 -23.766 1.00 90.19 93 LEU A N 1
ATOM 678 C CA . LEU A 1 93 ? 13.134 9.192 -24.109 1.00 90.19 93 LEU A CA 1
ATOM 679 C C . LEU A 1 93 ? 13.665 10.257 -25.048 1.00 90.19 93 LEU A C 1
ATOM 681 O O . LEU A 1 93 ? 13.042 10.535 -26.076 1.00 90.19 93 LEU A O 1
ATOM 685 N N . PHE A 1 94 ? 14.847 10.775 -24.731 1.00 91.06 94 PHE A N 1
ATOM 686 C CA . PHE A 1 94 ? 15.526 11.757 -25.563 1.00 91.06 94 PHE A CA 1
ATOM 687 C C . PHE A 1 94 ? 17.006 11.411 -25.766 1.00 91.06 94 PHE A C 1
ATOM 689 O O . PHE A 1 94 ? 17.664 11.009 -24.815 1.00 91.06 94 PHE A O 1
ATOM 696 N N . PRO A 1 95 ? 17.574 11.622 -26.963 1.00 92.88 95 PRO A N 1
ATOM 697 C CA . PRO A 1 95 ? 16.871 11.879 -28.218 1.00 92.88 95 PRO A CA 1
ATOM 698 C C . PRO A 1 95 ? 16.123 10.619 -28.702 1.00 92.88 95 PRO A C 1
ATOM 700 O O . PRO A 1 95 ? 16.415 9.508 -28.279 1.00 92.88 95 PRO A O 1
ATOM 703 N N . ASN A 1 96 ? 15.122 10.779 -29.563 1.00 91.44 96 ASN A N 1
ATOM 704 C CA . ASN A 1 96 ? 14.512 9.666 -30.291 1.00 91.44 96 ASN A CA 1
ATOM 705 C C . ASN A 1 96 ? 14.126 10.166 -31.694 1.00 91.44 96 ASN A C 1
ATOM 707 O O . ASN A 1 96 ? 13.200 10.980 -31.784 1.00 91.44 96 ASN A O 1
ATOM 711 N N . PRO A 1 97 ? 14.796 9.722 -32.775 1.00 95.69 97 PRO A N 1
ATOM 712 C CA . PRO A 1 97 ? 15.854 8.696 -32.824 1.00 95.69 97 PRO A CA 1
ATOM 713 C C . PRO A 1 97 ? 17.154 9.056 -32.077 1.00 95.69 97 PRO A C 1
ATOM 715 O O . PRO A 1 97 ? 17.410 10.229 -31.810 1.00 95.69 97 PRO A O 1
ATOM 718 N N . ALA A 1 98 ? 17.955 8.050 -31.713 1.00 95.75 98 ALA A N 1
ATOM 719 C CA . ALA A 1 98 ? 19.182 8.185 -30.921 1.00 95.75 98 ALA A CA 1
ATOM 720 C C . ALA A 1 98 ? 20.389 7.482 -31.555 1.00 95.75 98 ALA A C 1
ATOM 722 O O . ALA A 1 98 ? 20.233 6.413 -32.137 1.00 95.75 98 ALA A O 1
ATOM 723 N N . ASN A 1 99 ? 21.601 8.016 -31.350 1.00 94.69 99 ASN A N 1
ATOM 724 C CA . ASN A 1 99 ? 22.829 7.432 -31.915 1.00 94.69 99 ASN A CA 1
ATOM 725 C C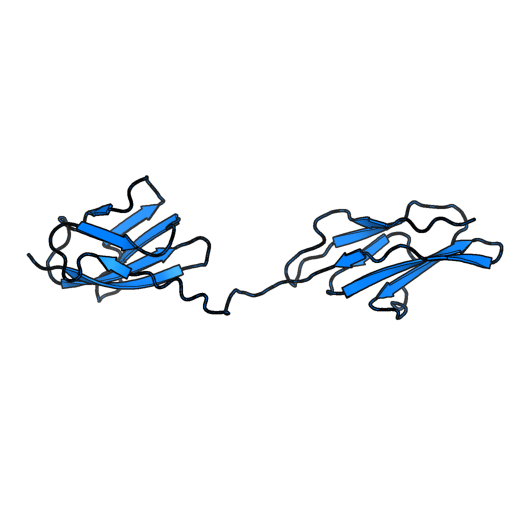 . ASN A 1 99 ? 23.705 6.768 -30.851 1.00 94.69 99 ASN A C 1
ATOM 727 O O . ASN A 1 99 ? 24.106 5.628 -31.016 1.00 94.69 99 ASN A O 1
ATOM 731 N N . THR A 1 100 ? 24.031 7.443 -29.752 1.00 93.25 100 THR A N 1
ATOM 732 C CA . THR A 1 100 ? 24.997 6.909 -28.768 1.00 93.25 100 THR A CA 1
ATOM 733 C C . THR A 1 100 ? 24.433 6.793 -27.366 1.00 93.25 100 THR A C 1
ATOM 735 O O . THR A 1 100 ? 24.853 5.918 -26.620 1.00 93.25 100 THR A O 1
ATOM 738 N N . TYR A 1 101 ? 23.456 7.620 -27.007 1.00 92.44 101 TYR A N 1
ATOM 739 C CA . TYR A 1 101 ? 22.828 7.589 -25.694 1.00 92.44 101 TYR A CA 1
ATOM 740 C C . TYR A 1 101 ? 21.348 7.954 -25.777 1.00 92.44 101 TYR A C 1
ATOM 742 O O . TYR A 1 101 ? 20.915 8.606 -26.727 1.00 92.44 101 TYR A O 1
ATOM 750 N N . ILE A 1 102 ? 20.603 7.570 -24.744 1.00 92.88 102 ILE A N 1
ATOM 751 C CA . ILE A 1 102 ? 19.264 8.083 -24.439 1.00 92.88 102 ILE A CA 1
ATOM 752 C C . ILE A 1 102 ? 19.207 8.523 -22.979 1.00 92.88 102 ILE A C 1
ATOM 754 O O . ILE A 1 102 ? 19.934 8.006 -22.131 1.00 92.88 102 ILE A O 1
ATOM 758 N N . THR A 1 103 ? 18.328 9.467 -22.684 1.00 90.44 103 THR A N 1
ATOM 759 C CA . THR A 1 103 ? 17.974 9.896 -21.338 1.00 90.44 103 THR A CA 1
ATOM 760 C C . THR A 1 103 ? 16.498 9.661 -21.088 1.00 90.44 103 THR A C 1
ATOM 762 O O . THR A 1 103 ? 15.678 9.716 -22.007 1.00 90.44 103 THR A O 1
ATOM 765 N N . ILE A 1 104 ? 16.170 9.373 -19.833 1.00 87.69 104 ILE A N 1
ATOM 766 C CA . ILE A 1 104 ? 14.800 9.175 -19.376 1.00 87.69 104 ILE A CA 1
ATOM 767 C C . ILE A 1 104 ? 14.343 10.467 -18.692 1.00 87.69 104 ILE A C 1
ATOM 769 O O . ILE A 1 104 ? 14.929 10.880 -17.696 1.00 87.69 104 ILE A O 1
ATOM 773 N N . SER A 1 105 ? 13.293 11.098 -19.212 1.00 84.69 105 SER A N 1
ATOM 774 C CA . SER A 1 105 ? 12.644 12.262 -18.598 1.00 84.69 105 SER A CA 1
ATOM 775 C C . SER A 1 105 ? 11.284 11.871 -18.027 1.00 84.69 105 SER A C 1
ATO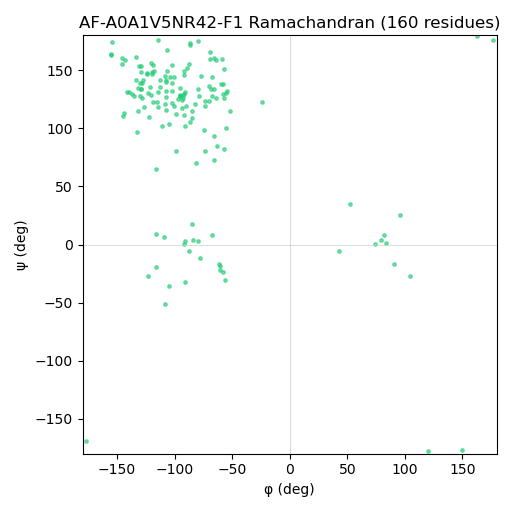M 777 O O . SER A 1 105 ? 10.591 11.050 -18.622 1.00 84.69 105 SER A O 1
ATOM 779 N N . GLY A 1 106 ? 10.875 12.471 -16.905 1.00 74.69 106 GLY A N 1
ATOM 780 C CA . GLY A 1 106 ? 9.525 12.288 -16.352 1.00 74.69 106 GLY A CA 1
ATOM 781 C C . GLY A 1 106 ? 9.374 11.220 -15.260 1.00 74.69 106 GLY A C 1
ATOM 782 O O . GLY A 1 106 ? 8.274 10.712 -15.071 1.00 74.69 106 GLY A O 1
ATOM 783 N N . GLY A 1 107 ? 10.441 10.892 -14.526 1.00 73.38 107 GLY A N 1
ATOM 784 C CA . GLY A 1 107 ? 10.394 9.992 -13.367 1.00 73.38 107 GLY A CA 1
ATOM 785 C C . GLY A 1 107 ? 11.784 9.732 -12.779 1.00 73.38 107 GLY A C 1
ATOM 786 O O . GLY A 1 107 ? 12.782 10.193 -13.328 1.00 73.38 107 GLY A O 1
ATOM 787 N N . ILE A 1 108 ? 11.857 8.984 -11.672 1.00 73.06 108 ILE A N 1
ATOM 788 C CA . ILE A 1 108 ? 13.123 8.514 -11.083 1.00 73.06 108 ILE A CA 1
ATOM 789 C C . ILE A 1 108 ? 13.200 6.991 -11.267 1.00 73.06 108 ILE A C 1
ATOM 791 O O . ILE A 1 108 ? 12.538 6.257 -10.524 1.00 73.06 108 ILE A O 1
ATOM 795 N N . PRO A 1 109 ? 13.972 6.483 -12.243 1.00 79.12 109 PRO A N 1
ATOM 796 C CA . PRO A 1 109 ? 14.101 5.047 -12.447 1.00 79.12 109 PRO A CA 1
ATOM 797 C C . PRO A 1 109 ? 14.904 4.385 -11.314 1.00 79.12 109 PRO A C 1
ATOM 799 O O . PRO A 1 109 ? 15.941 4.889 -10.871 1.00 79.12 109 PRO A O 1
ATOM 802 N N . SER A 1 110 ? 14.425 3.234 -10.840 1.00 82.31 110 SER A N 1
ATOM 803 C CA . SER A 1 110 ? 15.142 2.324 -9.939 1.00 82.31 110 SER A CA 1
ATOM 804 C C . SER A 1 110 ? 15.935 1.264 -10.711 1.00 82.31 110 SER A C 1
ATOM 806 O O . SER A 1 110 ? 17.026 0.881 -10.286 1.00 82.31 110 SER A O 1
ATOM 808 N N . SER A 1 111 ? 15.441 0.840 -11.875 1.00 86.69 111 SER A N 1
ATOM 809 C CA . SER A 1 111 ? 16.165 -0.017 -12.818 1.00 86.69 111 SER A CA 1
ATOM 810 C C . SER A 1 111 ? 15.651 0.159 -14.245 1.00 86.69 111 SER A C 1
ATOM 812 O O . SER A 1 111 ? 14.565 0.705 -14.468 1.00 86.69 111 SER A O 1
ATOM 814 N N . TYR A 1 112 ? 16.432 -0.302 -15.222 1.00 90.00 112 TYR A N 1
ATOM 815 C CA . TYR A 1 112 ? 15.997 -0.364 -16.614 1.00 90.00 112 TYR A CA 1
ATOM 816 C C . TYR A 1 112 ? 16.576 -1.567 -17.364 1.00 90.00 112 TYR A C 1
ATOM 818 O O . TYR A 1 112 ? 17.648 -2.078 -17.037 1.00 90.00 112 TYR A O 1
ATOM 826 N N . GLU A 1 113 ? 15.866 -1.983 -18.411 1.00 92.25 113 GLU A N 1
ATOM 827 C CA . GLU A 1 113 ? 16.251 -3.046 -19.335 1.00 92.25 113 GLU A CA 1
ATOM 828 C C . GLU A 1 113 ? 15.992 -2.602 -20.779 1.00 92.25 113 GLU A C 1
ATOM 830 O O . GLU A 1 113 ? 14.877 -2.202 -21.111 1.00 92.25 113 GLU A O 1
ATOM 835 N N . VAL A 1 114 ? 16.997 -2.698 -21.652 1.00 93.69 114 VAL A N 1
ATOM 836 C CA . VAL A 1 114 ? 16.844 -2.491 -23.101 1.00 93.69 114 VAL A CA 1
ATOM 837 C C . VAL A 1 114 ? 16.651 -3.840 -23.777 1.00 93.69 114 VAL A C 1
ATOM 839 O O . VAL A 1 114 ? 17.444 -4.762 -23.587 1.00 93.69 114 VAL A O 1
ATOM 842 N N . ILE A 1 115 ? 1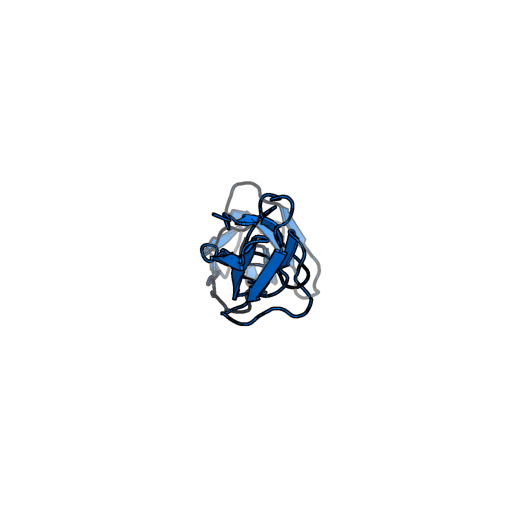5.597 -3.942 -24.578 1.00 94.69 115 ILE A N 1
ATOM 843 C CA . ILE A 1 115 ? 15.084 -5.178 -25.154 1.00 94.69 115 ILE A CA 1
ATOM 844 C C . ILE A 1 115 ? 14.918 -4.986 -26.665 1.00 94.69 115 ILE A C 1
ATOM 846 O O . ILE A 1 115 ? 14.390 -3.971 -27.126 1.00 94.69 115 ILE A O 1
ATOM 850 N N . ASN A 1 116 ? 15.372 -5.957 -27.456 1.00 94.19 116 ASN A N 1
ATOM 851 C CA . ASN A 1 116 ? 15.167 -5.947 -28.906 1.00 94.19 116 ASN A CA 1
ATOM 852 C C . ASN A 1 116 ? 13.752 -6.431 -29.297 1.00 94.19 116 ASN A C 1
ATOM 854 O O . ASN A 1 116 ? 12.973 -6.901 -28.468 1.00 94.19 116 ASN A O 1
ATOM 858 N N . ALA A 1 117 ? 13.423 -6.376 -30.590 1.00 89.44 117 ALA A N 1
ATOM 859 C CA . ALA A 1 117 ? 12.123 -6.823 -31.101 1.00 89.44 117 ALA A CA 1
ATOM 860 C C . ALA A 1 117 ? 11.807 -8.316 -30.853 1.00 89.44 117 ALA A C 1
ATOM 862 O O . ALA A 1 117 ? 10.642 -8.704 -30.906 1.00 89.44 117 ALA A O 1
ATOM 863 N N . THR A 1 118 ? 12.809 -9.157 -30.569 1.00 91.25 118 THR A N 1
ATOM 864 C CA . THR A 1 118 ? 12.613 -10.583 -30.251 1.00 91.25 118 THR A CA 1
ATOM 865 C C . THR A 1 118 ? 12.448 -10.846 -28.752 1.00 91.25 118 THR A C 1
ATOM 867 O O . THR A 1 118 ? 12.350 -12.002 -28.351 1.00 91.25 118 THR A O 1
ATOM 870 N N . GLY A 1 119 ? 12.440 -9.806 -27.912 1.00 86.69 119 GLY A N 1
ATOM 871 C CA . GLY A 1 119 ? 12.323 -9.939 -26.459 1.00 86.69 119 GLY A CA 1
ATOM 872 C C . GLY A 1 119 ? 13.639 -10.257 -25.741 1.00 86.69 119 GLY A C 1
ATOM 873 O O . GLY A 1 119 ? 13.626 -10.540 -24.546 1.00 86.69 119 GLY A O 1
ATOM 874 N N . GLN A 1 120 ? 14.780 -10.215 -26.435 1.00 90.94 120 GLN A N 1
ATOM 875 C CA . GLN A 1 120 ? 16.087 -10.431 -25.818 1.00 90.94 120 GLN A CA 1
ATOM 876 C C . GLN A 1 120 ? 16.542 -9.160 -25.098 1.00 90.94 120 GLN A C 1
ATOM 878 O O . GLN A 1 120 ? 16.604 -8.088 -25.703 1.00 90.94 120 GLN A O 1
ATOM 883 N N . VAL A 1 121 ? 16.911 -9.304 -23.825 1.00 93.50 121 VAL A N 1
ATOM 884 C CA . VAL A 1 121 ? 17.532 -8.242 -23.027 1.00 93.50 121 VAL A CA 1
ATOM 885 C C . VAL A 1 121 ? 18.980 -8.056 -23.484 1.00 93.50 121 VAL A C 1
ATOM 887 O O . VAL A 1 121 ? 19.760 -9.008 -23.492 1.00 93.50 121 VAL A O 1
ATOM 890 N N . LEU A 1 122 ? 19.328 -6.834 -23.880 1.00 91.94 122 LEU A N 1
ATOM 891 C CA . LEU A 1 122 ? 20.668 -6.448 -24.331 1.00 91.94 122 LEU A CA 1
ATOM 892 C C . LEU A 1 122 ? 21.424 -5.639 -23.275 1.00 91.94 122 LEU A C 1
ATOM 894 O O . LEU A 1 122 ? 22.633 -5.791 -23.139 1.00 91.94 122 LEU A O 1
ATOM 898 N N . ILE A 1 123 ? 20.713 -4.795 -22.525 1.00 89.62 123 ILE A N 1
ATOM 899 C CA . ILE A 1 123 ? 21.260 -3.993 -21.425 1.00 89.62 123 ILE A CA 1
ATOM 900 C C . ILE A 1 123 ? 20.324 -4.166 -20.234 1.00 89.62 123 ILE A C 1
ATOM 902 O O . ILE A 1 123 ? 19.110 -4.091 -20.401 1.00 89.62 123 ILE A O 1
ATOM 906 N N . SER A 1 124 ? 20.877 -4.384 -19.046 1.00 90.19 124 SER A N 1
ATOM 907 C CA . SER A 1 124 ? 20.141 -4.395 -17.781 1.00 90.19 124 SER A CA 1
ATOM 908 C C . SER A 1 124 ? 20.990 -3.694 -16.732 1.00 90.19 124 SER A C 1
ATOM 910 O O . SER A 1 124 ? 22.191 -3.959 -16.639 1.00 90.19 124 SER A O 1
ATOM 912 N N . GLN A 1 125 ? 20.392 -2.758 -16.002 1.00 83.25 125 GLN A N 1
ATOM 913 C CA . GLN A 1 125 ? 21.073 -1.996 -14.963 1.00 83.25 125 GLN A CA 1
ATOM 914 C C . GLN A 1 125 ? 20.142 -1.769 -13.773 1.00 83.25 125 GLN A C 1
ATOM 916 O O . GLN A 1 125 ? 19.014 -1.289 -13.918 1.00 83.25 125 GLN A O 1
ATOM 921 N N . GLU A 1 126 ? 20.656 -2.063 -12.583 1.00 80.25 126 GLU A N 1
ATOM 922 C CA . GLU A 1 126 ? 20.107 -1.606 -11.310 1.00 80.25 126 GLU A CA 1
ATOM 923 C C . GLU A 1 126 ? 20.879 -0.340 -10.915 1.00 80.25 126 GLU A C 1
ATOM 925 O O . GLU A 1 126 ? 22.105 -0.312 -10.995 1.00 80.25 126 GLU A O 1
ATOM 930 N N . LYS A 1 127 ? 20.148 0.738 -10.609 1.00 67.44 127 LYS A N 1
ATOM 931 C CA . LYS A 1 127 ? 20.613 2.135 -10.515 1.00 67.44 127 LYS A CA 1
ATOM 932 C C . LYS A 1 127 ? 22.110 2.340 -10.219 1.00 67.44 127 LYS A C 1
ATOM 934 O O . LYS A 1 127 ? 22.585 2.044 -9.125 1.00 67.44 127 LYS A O 1
ATOM 939 N N . ASN A 1 128 ? 22.789 3.060 -11.117 1.00 50.56 128 ASN A N 1
ATOM 940 C CA . ASN A 1 128 ? 23.983 3.836 -10.791 1.00 50.56 128 ASN A CA 1
ATOM 941 C C . ASN A 1 128 ? 23.856 5.248 -11.388 1.00 50.56 128 ASN A C 1
ATOM 943 O O . ASN A 1 128 ? 24.069 5.447 -12.574 1.00 50.56 128 ASN A O 1
ATOM 947 N N . THR A 1 129 ? 23.415 6.179 -10.538 1.00 54.25 129 THR A N 1
ATOM 948 C CA . THR A 1 129 ? 23.616 7.648 -10.513 1.00 54.25 129 THR A CA 1
ATOM 949 C C . THR A 1 129 ? 23.538 8.543 -11.769 1.00 54.25 129 THR A C 1
ATOM 951 O O . THR A 1 129 ? 23.542 9.758 -11.585 1.00 54.25 129 THR A O 1
ATOM 954 N N . THR A 1 130 ? 23.381 8.049 -12.997 1.00 58.41 130 THR A N 1
ATOM 955 C CA . THR A 1 130 ? 23.247 8.899 -14.194 1.00 58.41 130 THR A CA 1
ATOM 956 C C . THR A 1 130 ? 22.031 8.530 -15.032 1.00 58.41 130 THR A C 1
ATOM 958 O O . THR A 1 130 ? 21.910 7.396 -15.484 1.00 58.41 130 THR A O 1
ATOM 961 N N . ASP A 1 131 ? 21.181 9.521 -15.316 1.00 71.94 131 ASP A N 1
ATOM 962 C CA . ASP A 1 131 ? 20.005 9.424 -16.201 1.00 71.94 131 ASP A CA 1
ATOM 963 C C . ASP A 1 131 ? 20.371 9.213 -17.687 1.00 71.94 131 ASP A C 1
ATOM 965 O O . ASP A 1 131 ? 19.506 9.283 -18.557 1.00 71.94 131 ASP A O 1
ATOM 969 N N . VAL A 1 132 ? 21.656 8.982 -17.987 1.00 86.06 132 VAL A N 1
ATOM 970 C CA . VAL A 1 132 ? 22.206 8.743 -19.325 1.00 86.06 132 VAL A CA 1
ATOM 971 C C . VAL A 1 132 ? 22.456 7.250 -19.500 1.00 86.06 132 VAL A C 1
ATOM 973 O O . VAL A 1 132 ? 23.219 6.643 -18.750 1.00 86.06 132 VAL A O 1
ATOM 9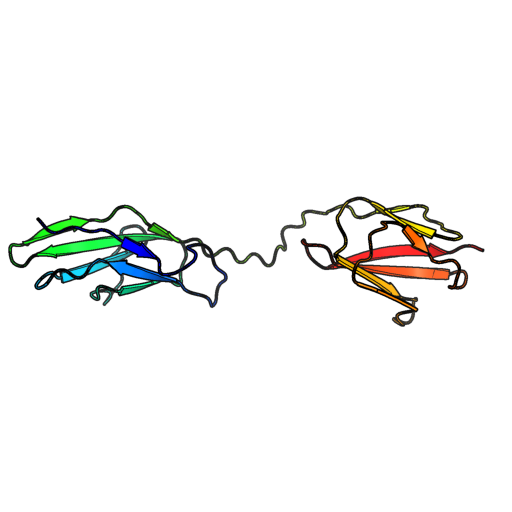76 N N . ILE A 1 133 ? 21.830 6.672 -20.519 1.00 89.50 133 ILE A N 1
ATOM 977 C CA . ILE A 1 133 ? 21.953 5.266 -20.893 1.00 89.50 133 ILE A CA 1
ATOM 978 C C . ILE A 1 133 ? 22.778 5.193 -22.170 1.00 89.50 133 ILE A C 1
ATOM 980 O O . ILE A 1 133 ? 22.345 5.681 -23.214 1.00 89.50 133 ILE A O 1
ATOM 984 N N . ASP A 1 134 ? 23.956 4.579 -22.084 1.00 90.69 134 ASP A N 1
ATOM 985 C CA . ASP A 1 134 ? 24.816 4.328 -23.239 1.00 90.69 134 ASP A CA 1
ATOM 986 C C . ASP A 1 134 ? 24.241 3.188 -24.095 1.00 90.69 134 ASP A C 1
ATOM 988 O O . ASP A 1 134 ? 24.078 2.057 -23.635 1.00 90.69 134 ASP A O 1
ATOM 992 N N . ILE A 1 135 ? 23.923 3.509 -25.347 1.00 92.94 135 ILE A N 1
ATOM 993 C CA . ILE A 1 135 ? 23.422 2.580 -26.366 1.00 92.94 135 ILE A CA 1
ATOM 994 C C . ILE A 1 135 ? 24.395 2.456 -27.546 1.00 92.94 135 ILE A C 1
ATOM 996 O O . ILE A 1 135 ? 24.065 1.842 -28.558 1.00 92.94 135 ILE A O 1
ATOM 1000 N N . SER A 1 136 ? 25.602 3.015 -27.442 1.00 93.31 136 SER A N 1
ATOM 1001 C CA . SER A 1 136 ? 26.651 2.821 -28.444 1.00 93.31 136 SER A CA 1
ATOM 1002 C C . SER A 1 136 ? 27.010 1.347 -28.718 1.00 93.31 136 SER A C 1
ATOM 1004 O O . SER A 1 136 ? 27.341 1.051 -29.867 1.00 93.31 136 SER A O 1
ATOM 1006 N N . PRO A 1 137 ? 26.899 0.391 -27.762 1.00 93.00 137 PRO A N 1
ATOM 1007 C CA . PRO A 1 137 ? 27.257 -1.005 -28.026 1.00 93.00 137 PRO A CA 1
ATOM 1008 C C . PRO A 1 137 ? 26.207 -1.798 -28.816 1.00 93.00 137 PRO A C 1
ATOM 1010 O O . PRO A 1 137 ? 26.488 -2.928 -29.221 1.00 93.00 137 PRO A O 1
ATOM 1013 N N . ILE A 1 138 ? 24.991 -1.266 -28.994 1.00 93.62 138 ILE A N 1
ATOM 1014 C CA . ILE A 1 138 ? 23.897 -1.972 -29.676 1.00 93.62 138 ILE A CA 1
ATOM 1015 C C . ILE A 1 138 ? 23.746 -1.484 -31.131 1.00 93.62 138 ILE A C 1
ATOM 1017 O O . ILE A 1 138 ? 23.951 -0.300 -31.405 1.00 93.62 138 ILE A O 1
ATOM 1021 N N . PRO A 1 139 ? 23.408 -2.373 -32.085 1.00 94.25 139 PRO A N 1
ATOM 1022 C CA . PRO A 1 139 ? 23.277 -2.005 -33.496 1.00 94.25 139 PRO A CA 1
ATOM 1023 C C . PRO A 1 139 ? 22.063 -1.101 -33.759 1.00 94.25 139 PRO A C 1
ATOM 1025 O O . PRO A 1 139 ? 21.165 -0.983 -32.928 1.00 94.25 139 PRO A O 1
ATOM 1028 N N . ALA A 1 140 ? 22.016 -0.480 -34.940 1.00 94.94 140 ALA A N 1
ATOM 1029 C CA . ALA A 1 140 ? 20.849 0.279 -35.382 1.00 94.94 140 ALA A CA 1
ATOM 1030 C C . ALA A 1 140 ? 19.594 -0.605 -35.457 1.00 94.94 140 ALA A C 1
ATOM 1032 O O . ALA A 1 140 ? 19.644 -1.752 -35.911 1.00 94.94 140 ALA A O 1
ATOM 1033 N N . GLY A 1 141 ? 18.457 -0.075 -35.006 1.00 94.19 141 GLY A N 1
ATOM 1034 C CA . GLY A 1 141 ? 17.218 -0.840 -34.929 1.00 94.19 141 GLY A CA 1
ATOM 1035 C C . GLY A 1 141 ? 16.146 -0.232 -34.030 1.00 94.19 141 GLY A C 1
ATOM 1036 O O . GLY A 1 141 ? 16.320 0.822 -33.419 1.00 94.19 141 GLY A O 1
ATOM 1037 N N . LEU A 1 142 ? 15.009 -0.923 -33.961 1.00 94.31 142 LEU A N 1
ATOM 1038 C CA . LEU A 1 142 ? 13.904 -0.597 -33.063 1.00 94.31 142 LEU A CA 1
ATOM 1039 C C . LEU A 1 142 ? 14.061 -1.356 -31.743 1.00 94.31 142 LEU A C 1
ATOM 1041 O O . LEU A 1 142 ? 14.192 -2.583 -31.742 1.00 94.31 142 LEU A O 1
ATOM 1045 N N . TYR A 1 143 ? 13.960 -0.631 -30.632 1.00 96.62 143 TYR A N 1
ATOM 1046 C CA . TYR A 1 143 ? 14.121 -1.176 -29.290 1.00 96.62 143 TYR A CA 1
ATOM 1047 C C . TYR A 1 143 ? 12.981 -0.759 -28.367 1.00 96.62 143 TYR A C 1
ATOM 1049 O O . TYR A 1 143 ? 12.344 0.285 -28.540 1.00 96.62 143 TYR A O 1
ATOM 1057 N N . LEU A 1 144 ? 12.747 -1.594 -27.360 1.00 94.06 144 LEU A N 1
ATOM 1058 C CA . LEU A 1 144 ? 11.928 -1.274 -26.203 1.00 94.06 144 LEU A CA 1
ATOM 1059 C C . LEU A 1 144 ? 12.846 -1.088 -24.998 1.00 94.06 144 LEU A C 1
ATOM 1061 O O . LEU A 1 144 ? 13.788 -1.852 -24.812 1.00 94.06 144 LEU A O 1
ATOM 1065 N N . ILE A 1 145 ? 12.556 -0.104 -24.159 1.00 92.12 145 ILE A N 1
ATOM 1066 C CA . ILE A 1 145 ? 13.161 0.020 -22.836 1.00 92.12 145 ILE A CA 1
ATOM 1067 C C . ILE A 1 145 ? 12.076 -0.148 -21.785 1.00 92.12 145 ILE A C 1
ATOM 1069 O O . ILE A 1 145 ? 11.075 0.571 -21.777 1.00 92.12 145 ILE A O 1
ATOM 1073 N N . ARG A 1 146 ? 12.270 -1.124 -20.906 1.00 89.94 146 ARG A N 1
ATOM 1074 C CA . ARG A 1 146 ? 11.449 -1.338 -19.721 1.00 89.94 146 ARG A CA 1
ATOM 1075 C C . ARG A 1 146 ? 12.120 -0.626 -18.556 1.00 89.94 146 ARG A C 1
ATOM 1077 O O . ARG A 1 146 ? 13.279 -0.887 -18.267 1.00 89.94 146 ARG A O 1
ATOM 1084 N N . VAL A 1 147 ? 11.401 0.266 -17.894 1.00 88.50 147 VAL A N 1
ATOM 1085 C CA . VAL A 1 147 ? 11.902 1.093 -16.794 1.00 88.50 147 VAL A CA 1
ATOM 1086 C C . VAL A 1 147 ? 11.062 0.803 -15.567 1.00 88.50 147 VAL A C 1
ATOM 1088 O O . VAL A 1 147 ? 9.840 0.855 -15.649 1.00 88.50 147 VAL A O 1
ATOM 1091 N N . VAL A 1 148 ? 11.687 0.499 -14.437 1.00 86.12 148 VAL A N 1
ATOM 1092 C CA . VAL A 1 148 ? 10.990 0.384 -13.154 1.00 86.12 148 VAL A CA 1
ATOM 1093 C C . VAL A 1 148 ? 11.163 1.704 -12.417 1.00 86.12 148 VAL A C 1
ATOM 1095 O O . VAL A 1 148 ? 12.287 2.163 -12.241 1.00 86.12 148 VAL A O 1
ATOM 1098 N N . THR A 1 149 ? 10.063 2.332 -12.008 1.00 80.00 149 THR A N 1
ATOM 1099 C CA . THR A 1 149 ? 10.066 3.496 -11.108 1.00 80.00 149 THR A CA 1
ATOM 1100 C C . THR A 1 149 ? 9.407 3.122 -9.780 1.00 80.00 149 THR A C 1
ATOM 1102 O O . THR A 1 149 ? 8.875 2.020 -9.622 1.00 80.00 149 THR A O 1
ATOM 1105 N N . GLU A 1 150 ? 9.397 4.044 -8.814 1.00 74.38 150 GLU A N 1
ATOM 1106 C CA . GLU A 1 150 ? 8.607 3.883 -7.581 1.00 74.38 150 GLU A CA 1
ATOM 1107 C C . GLU A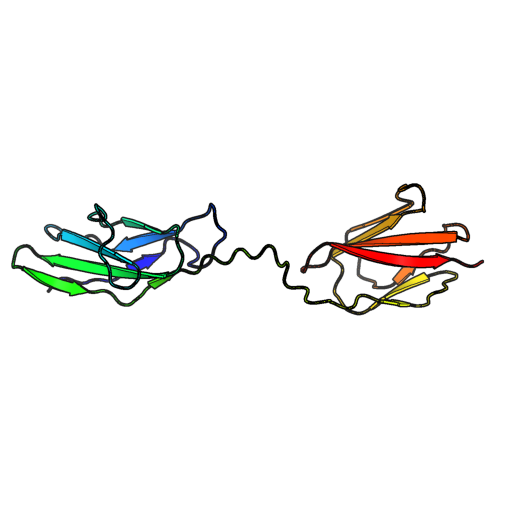 1 150 ? 7.105 3.690 -7.864 1.00 74.38 150 GLU A C 1
ATOM 1109 O O . GLU A 1 150 ? 6.388 3.098 -7.059 1.00 74.38 150 GLU A O 1
ATOM 1114 N N . ASN A 1 151 ? 6.627 4.151 -9.026 1.00 69.56 151 ASN A N 1
ATOM 1115 C CA . ASN A 1 151 ? 5.234 4.027 -9.449 1.00 69.56 151 ASN A CA 1
ATOM 1116 C C . ASN A 1 151 ? 4.925 2.719 -10.196 1.00 69.56 151 ASN A C 1
ATOM 1118 O O . ASN A 1 151 ? 3.755 2.452 -10.472 1.00 69.56 151 ASN A O 1
ATOM 1122 N N . GLY A 1 152 ? 5.934 1.898 -10.494 1.00 76.06 152 GLY A N 1
ATOM 1123 C CA . GLY A 1 152 ? 5.793 0.631 -11.209 1.00 76.06 152 GLY A CA 1
ATOM 1124 C C . GLY A 1 152 ? 6.587 0.576 -12.520 1.00 76.06 152 GLY A C 1
ATOM 1125 O O . GLY A 1 152 ? 7.340 1.496 -12.842 1.00 76.06 152 GLY A O 1
ATOM 1126 N N . PRO A 1 153 ? 6.477 -0.533 -13.272 1.00 82.44 153 PRO A N 1
ATOM 1127 C CA . PRO A 1 153 ? 7.163 -0.686 -14.545 1.00 82.44 153 PRO A CA 1
ATOM 1128 C C . PRO A 1 153 ? 6.436 0.042 -15.687 1.00 82.44 153 PRO A C 1
ATOM 1130 O O . PRO A 1 153 ? 5.240 -0.151 -15.894 1.00 82.44 153 PRO A O 1
ATOM 1133 N N . SER A 1 154 ? 7.193 0.781 -16.492 1.00 85.31 154 SER A N 1
ATOM 1134 C CA . SER A 1 154 ? 6.774 1.409 -17.750 1.00 85.31 154 SER A CA 1
ATOM 1135 C C . SER A 1 154 ? 7.599 0.858 -18.913 1.00 85.31 154 SER A C 1
ATOM 1137 O O . SER A 1 154 ? 8.715 0.380 -18.724 1.00 85.31 154 SER A O 1
ATOM 1139 N N . THR A 1 155 ? 7.064 0.880 -20.134 1.00 88.94 155 THR A N 1
ATOM 1140 C CA . THR A 1 155 ? 7.799 0.459 -21.340 1.00 88.94 155 THR A CA 1
ATOM 1141 C C . THR A 1 155 ? 7.685 1.520 -22.420 1.00 88.94 155 THR A C 1
ATOM 1143 O O . THR A 1 155 ? 6.583 1.932 -22.773 1.00 88.94 155 THR A O 1
ATOM 1146 N N . LEU A 1 156 ? 8.827 1.946 -22.951 1.00 90.69 156 LEU A N 1
ATOM 1147 C CA . LEU A 1 156 ? 8.935 2.958 -23.996 1.00 90.69 156 LEU A CA 1
ATOM 1148 C C . LEU A 1 156 ? 9.627 2.379 -25.225 1.00 90.69 156 LEU A C 1
ATOM 1150 O O . LEU A 1 156 ? 10.384 1.417 -25.126 1.00 90.69 156 LEU A O 1
ATOM 1154 N N . LYS A 1 157 ? 9.379 2.983 -26.386 1.00 93.12 157 LYS A N 1
ATOM 1155 C CA . LYS A 1 157 ? 10.028 2.621 -27.650 1.00 93.12 157 LYS A CA 1
ATOM 1156 C C . LYS A 1 157 ? 11.027 3.695 -28.062 1.00 93.12 157 LYS A C 1
ATOM 1158 O O . LYS A 1 157 ? 10.723 4.882 -27.944 1.00 93.12 157 LYS A O 1
ATOM 1163 N N . PHE A 1 158 ? 12.160 3.288 -28.618 1.00 94.94 158 PHE A N 1
ATOM 1164 C CA . PHE A 1 158 ? 13.090 4.201 -29.279 1.00 94.94 158 PHE A CA 1
ATOM 1165 C C . PHE A 1 158 ? 13.725 3.557 -30.509 1.00 94.94 158 PHE A C 1
ATOM 1167 O O . PHE A 1 158 ? 13.734 2.332 -30.660 1.00 94.94 158 PHE A O 1
ATOM 1174 N N . ILE A 1 159 ? 14.225 4.405 -31.402 1.00 96.06 159 ILE A N 1
ATOM 1175 C CA . ILE A 1 159 ? 14.951 4.007 -32.607 1.00 96.06 159 ILE A CA 1
ATOM 1176 C C . ILE A 1 159 ? 16.428 4.348 -32.398 1.00 96.06 159 ILE A C 1
ATOM 1178 O O . ILE A 1 159 ? 16.746 5.489 -32.066 1.00 96.06 159 ILE A O 1
ATOM 1182 N N . LYS A 1 160 ? 17.314 3.367 -32.593 1.00 95.38 160 LYS A N 1
ATOM 1183 C CA . LYS A 1 160 ? 18.766 3.564 -32.692 1.00 95.38 160 LYS A CA 1
ATOM 1184 C C . LYS A 1 160 ? 19.145 3.736 -34.163 1.00 95.38 160 LYS A C 1
ATOM 1186 O O . LYS A 1 160 ? 18.840 2.858 -34.971 1.00 95.38 160 LYS A O 1
ATOM 1191 N N . GLU A 1 161 ? 19.839 4.818 -34.480 1.00 94.31 161 GLU A N 1
ATOM 1192 C CA . GLU A 1 161 ? 20.486 5.079 -35.774 1.00 94.31 161 GLU A CA 1
ATOM 1193 C C . GLU A 1 161 ? 22.006 4.928 -35.641 1.00 94.31 161 GLU A C 1
ATOM 1195 O O . GLU A 1 161 ? 22.494 4.788 -34.522 1.00 94.31 161 GLU A O 1
ATOM 1200 N N . GLU A 1 162 ? 22.754 4.873 -36.748 1.00 86.12 162 GLU A N 1
ATOM 1201 C CA . GLU A 1 162 ? 24.223 4.726 -36.706 1.00 86.12 162 GLU A CA 1
ATOM 1202 C C . GLU A 1 162 ? 24.936 5.886 -35.991 1.00 86.12 162 GLU A C 1
ATOM 1204 O O . GLU A 1 162 ? 24.620 7.073 -36.241 1.00 86.12 162 GLU A O 1
#

Foldseek 3Di:
DDDWDKDWPDDLEEAQVDWIKIAGDDDPQKWKFKDFPRHTDPPPTDRIDIDRDFGWIKMWIAHPVGDIDIDDTDGRHHDDDPCPVPPCLVWDWPPFQDEFKIFTPRADFQWKFKAAPVRDTDDTDGDDDDRIGTPNVPDWDKIKMWTQGPSGIDIDIGTYDD

pLDDT: mean 87.95, std 12.14, range [45.19, 98.06]

Radius of gyration: 27.06 Å; Cα contacts (8 Å, |Δi|>4): 346; chains: 1; bounding box: 50×24×74 Å

Sequence (162 aa):
MPSANVTASGPLQFCPGDSVILTVVSQPGNTYQWKLMGNDIPGATNKNYTATAAGNYKVAVTNSLGCTDISDPVIVTVPCRMKNETITENLELFPNPANTYITISGGIPSSYEVINATGQVLISQEKNTTDVIDISPIPAGLYLIRVVTENGPSTLKFIKEE

Secondary structure (DSSP, 8-state):
-----EEESS-SB--BTB-EEEEE---TT-EEEEEETTEE-TT--SSEEEE-S-EEEEEEEE-TTS-EEEPPPEEEB-------S------EEESSSBSSEEEEESS-EEEEEEEETTS-EEEEEE--S-SEEE-TTSPSEEEEEEEEETTEEEEEEEEE--

Mean predicted aligned error: 13.28 Å